Protein AF-A0ABD4WU17-F1 (afdb_monomer_lite)

Secondary structure (DSSP, 8-state):
-GGG-TTSS-SEEE--SSSPPSEETTEEEEEEETTEEEEPPPTTT-GGGG--

Radius of gyration: 10.6 Å; chains: 1; bounding box: 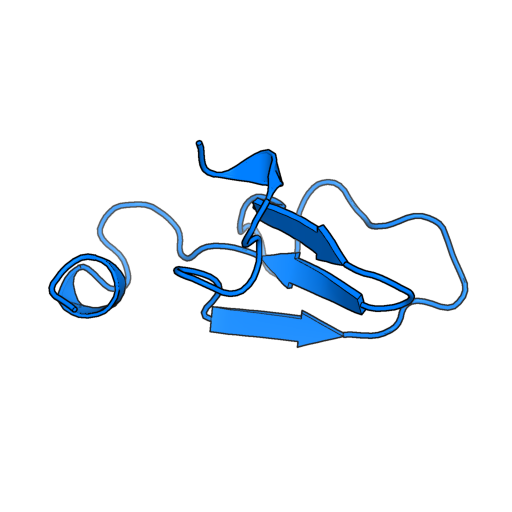26×25×24 Å

pLDDT: mean 81.89, std 9.26, range [49.19, 90.94]

Foldseek 3Di:
DLAVCLPQQFPDKDQDPDPDDCDDPNFGFSYDDDRMTTTHDDPPPCCVSVVD

Sequence (52 aa):
YWRQHPAKFALWYFNPHAPCPPTWYGQPASGQFKNHCYYEPKPDTCASVYRG

Structure (mmCIF, N/CA/C/O backbone):
data_AF-A0ABD4WU17-F1
#
_entry.id   AF-A0ABD4WU17-F1
#
loop_
_atom_site.group_PDB
_atom_site.id
_atom_site.type_symbol
_atom_site.label_atom_id
_atom_site.label_alt_id
_atom_site.label_comp_id
_atom_site.label_asym_id
_atom_site.label_entity_id
_atom_site.label_seq_id
_atom_site.pdbx_PDB_ins_code
_atom_site.Cartn_x
_atom_site.Cartn_y
_atom_site.Cartn_z
_atom_site.occupancy
_atom_site.B_iso_or_equiv
_atom_site.auth_seq_id
_atom_site.auth_comp_id
_atom_site.auth_asym_id
_atom_site.auth_atom_id
_atom_site.pdbx_PDB_model_num
ATOM 1 N N . TYR A 1 1 ? -4.283 14.932 -3.125 1.00 49.19 1 TYR A N 1
ATOM 2 C CA . TYR A 1 1 ? -3.866 14.930 -1.710 1.00 49.19 1 TYR A CA 1
ATOM 3 C C . TYR A 1 1 ? -3.172 13.614 -1.315 1.00 49.19 1 TYR A C 1
ATOM 5 O O . TYR A 1 1 ? -2.051 13.680 -0.841 1.00 49.19 1 TYR A O 1
ATOM 13 N N . TRP A 1 2 ? -3.712 12.424 -1.630 1.00 50.12 2 TRP A N 1
ATOM 14 C CA . TRP A 1 2 ? -3.094 11.111 -1.300 1.00 50.12 2 TRP A CA 1
ATOM 15 C C . TRP A 1 2 ? -1.819 10.733 -2.077 1.00 50.12 2 TRP A C 1
ATOM 17 O O . TRP A 1 2 ? -0.981 9.990 -1.585 1.00 50.12 2 TRP A O 1
ATOM 27 N N . ARG A 1 3 ? -1.612 11.320 -3.261 1.00 55.41 3 ARG A N 1
ATOM 28 C CA . ARG A 1 3 ? -0.437 11.068 -4.119 1.00 55.41 3 ARG A CA 1
ATOM 29 C C . ARG A 1 3 ? 0.911 11.521 -3.533 1.00 55.41 3 ARG A C 1
ATOM 31 O O . ARG A 1 3 ? 1.941 11.098 -4.037 1.00 55.41 3 ARG A O 1
ATOM 38 N N . GLN A 1 4 ? 0.914 12.401 -2.527 1.00 65.75 4 GLN A N 1
ATOM 39 C CA . GLN A 1 4 ? 2.147 12.950 -1.936 1.00 65.75 4 GLN A CA 1
ATOM 40 C C . GLN A 1 4 ? 2.642 12.137 -0.730 1.00 65.75 4 GLN A C 1
ATOM 42 O O . GLN A 1 4 ? 3.831 12.155 -0.425 1.00 65.75 4 GLN A O 1
ATOM 47 N N . HIS A 1 5 ? 1.748 11.389 -0.074 1.00 77.12 5 HIS A N 1
ATOM 48 C CA . HIS A 1 5 ? 2.059 10.587 1.109 1.00 77.12 5 HIS A CA 1
ATOM 49 C C . HIS A 1 5 ? 1.433 9.190 0.988 1.00 77.12 5 HIS A C 1
ATOM 51 O O . HIS A 1 5 ? 0.502 8.876 1.731 1.00 77.12 5 HIS A O 1
ATOM 57 N N . PRO A 1 6 ? 1.941 8.331 0.083 1.00 81.19 6 PRO A N 1
ATOM 58 C CA . PRO A 1 6 ? 1.397 6.984 -0.118 1.00 81.19 6 PRO A CA 1
ATOM 59 C C . PRO A 1 6 ? 1.544 6.092 1.127 1.00 81.19 6 PRO A C 1
ATOM 61 O O . PRO A 1 6 ? 0.866 5.083 1.252 1.00 81.19 6 PRO A O 1
ATOM 64 N N . ALA A 1 7 ? 2.387 6.487 2.086 1.00 81.56 7 ALA A N 1
ATOM 65 C CA . ALA A 1 7 ? 2.535 5.821 3.376 1.00 81.56 7 ALA A CA 1
ATOM 66 C C . ALA A 1 7 ? 1.463 6.202 4.417 1.00 81.56 7 ALA A C 1
ATOM 68 O O . ALA A 1 7 ? 1.390 5.549 5.450 1.00 81.56 7 ALA A O 1
ATOM 69 N N . LYS A 1 8 ? 0.652 7.252 4.195 1.00 83.00 8 LYS A N 1
ATOM 70 C CA . LYS A 1 8 ? -0.225 7.814 5.241 1.00 83.00 8 LYS A CA 1
ATOM 71 C C . LYS A 1 8 ? -1.281 6.819 5.731 1.00 83.00 8 LYS A C 1
ATOM 73 O O . LYS A 1 8 ? -1.572 6.801 6.920 1.00 83.00 8 LYS A O 1
ATOM 78 N N . PHE A 1 9 ? -1.809 5.994 4.828 1.00 84.38 9 PHE A N 1
ATOM 79 C CA . PHE A 1 9 ? -2.810 4.967 5.134 1.00 84.38 9 PHE A CA 1
ATOM 80 C C . PHE A 1 9 ? -2.418 3.571 4.646 1.00 84.38 9 PHE A C 1
ATOM 82 O O . PHE A 1 9 ? -3.238 2.658 4.616 1.00 84.38 9 PHE A O 1
ATOM 89 N N . ALA A 1 10 ? -1.169 3.377 4.235 1.00 87.38 10 ALA A N 1
ATOM 90 C CA . ALA A 1 10 ? -0.727 2.074 3.775 1.00 87.38 10 ALA A CA 1
ATOM 91 C C . ALA A 1 10 ? -0.347 1.178 4.956 1.00 87.38 10 ALA A C 1
ATOM 93 O O . ALA A 1 10 ? 0.455 1.562 5.803 1.00 87.38 10 ALA A O 1
ATOM 94 N N . LEU A 1 11 ? -0.891 -0.040 4.977 1.00 85.75 11 LEU A N 1
ATOM 95 C CA . LEU A 1 11 ? -0.486 -1.076 5.934 1.00 85.75 11 LEU A CA 1
ATOM 96 C C . LEU A 1 11 ? 0.716 -1.875 5.435 1.00 85.75 11 LEU A C 1
ATOM 98 O O . 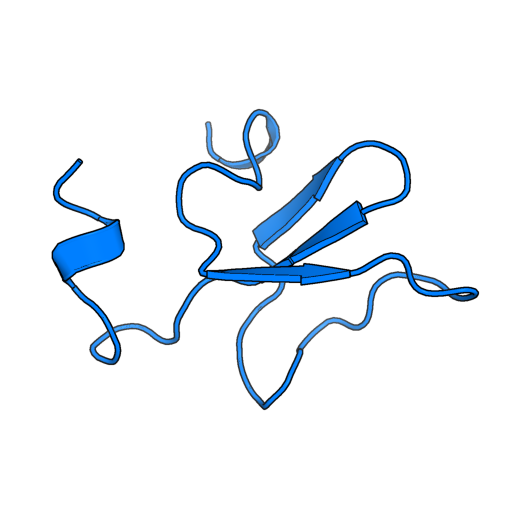LEU A 1 11 ? 1.493 -2.389 6.235 1.00 85.75 11 LEU A O 1
ATOM 102 N N . TRP A 1 12 ? 0.869 -1.983 4.116 1.00 86.38 12 TRP A N 1
ATOM 103 C CA . TRP A 1 12 ? 1.911 -2.796 3.503 1.00 86.38 12 TRP A CA 1
ATOM 104 C C . TRP A 1 12 ? 2.794 -1.948 2.612 1.00 86.38 12 TRP A C 1
ATOM 106 O O . TRP A 1 12 ? 2.312 -1.095 1.863 1.00 86.38 12 TRP A O 1
ATOM 116 N N . TYR A 1 13 ? 4.086 -2.243 2.657 1.00 88.25 13 TYR A N 1
ATOM 117 C CA . TYR A 1 13 ? 5.067 -1.692 1.745 1.00 88.25 13 TYR A CA 1
ATOM 118 C C . TYR A 1 13 ? 6.112 -2.750 1.410 1.00 88.25 13 TYR A C 1
ATOM 120 O O . TYR A 1 13 ? 6.447 -3.590 2.244 1.00 88.25 13 TYR A O 1
ATOM 128 N N . PHE A 1 14 ? 6.629 -2.713 0.187 1.00 88.12 14 PHE A N 1
ATOM 129 C CA . PHE A 1 14 ? 7.797 -3.503 -0.194 1.00 88.12 14 PHE A CA 1
ATOM 130 C C . PHE A 1 14 ? 8.516 -2.870 -1.389 1.00 88.12 14 PHE A C 1
ATOM 132 O O . PHE A 1 14 ? 7.958 -2.011 -2.076 1.00 88.12 14 PHE A O 1
ATOM 139 N N . ASN A 1 15 ? 9.769 -3.279 -1.606 1.00 89.69 15 ASN A N 1
ATOM 140 C CA . ASN A 1 15 ? 10.587 -2.884 -2.752 1.00 89.69 15 ASN A CA 1
ATOM 141 C C . ASN A 1 15 ? 10.561 -4.005 -3.807 1.00 89.69 15 ASN A C 1
ATOM 143 O O . ASN A 1 15 ? 11.323 -4.966 -3.672 1.00 89.69 15 ASN A O 1
ATOM 147 N N . PRO A 1 16 ? 9.668 -3.959 -4.810 1.00 85.88 16 PRO A N 1
ATOM 148 C CA . PRO A 1 16 ? 9.715 -4.916 -5.903 1.00 85.88 16 PRO A CA 1
ATOM 149 C C . PRO A 1 16 ? 10.927 -4.663 -6.804 1.00 85.88 16 PRO A C 1
ATOM 151 O O . PRO A 1 16 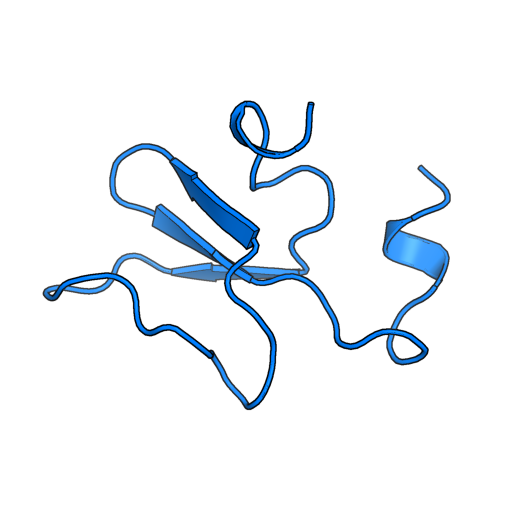? 11.269 -3.529 -7.119 1.00 85.88 16 PRO A O 1
ATOM 154 N N . HIS A 1 17 ? 11.501 -5.739 -7.339 1.00 85.88 17 HIS A N 1
ATOM 155 C CA . HIS A 1 17 ? 12.477 -5.662 -8.434 1.00 85.88 17 HIS A CA 1
ATOM 156 C C . HIS A 1 17 ? 11.832 -5.337 -9.803 1.00 85.88 17 HIS A C 1
ATOM 158 O O . HIS A 1 17 ? 12.524 -5.277 -10.815 1.00 85.88 17 HIS A O 1
ATOM 164 N N . ALA A 1 18 ? 10.509 -5.150 -9.843 1.00 85.62 18 ALA A N 1
ATOM 165 C CA . ALA A 1 18 ? 9.678 -4.929 -11.026 1.00 85.62 18 ALA A CA 1
ATOM 166 C C . ALA A 1 18 ? 8.713 -3.744 -10.783 1.00 85.62 18 ALA A C 1
ATOM 168 O O . ALA A 1 18 ? 8.624 -3.267 -9.650 1.00 85.62 18 ALA A O 1
ATOM 169 N N . PRO A 1 19 ? 7.973 -3.252 -11.798 1.00 84.50 19 PRO A N 1
ATOM 170 C CA . PRO A 1 19 ? 6.955 -2.219 -11.592 1.00 84.50 19 PRO A CA 1
ATOM 171 C C . PRO A 1 19 ? 5.956 -2.601 -10.486 1.00 84.50 19 PRO A C 1
ATOM 173 O O . PRO A 1 19 ? 5.602 -3.775 -10.361 1.00 84.50 19 PRO A O 1
ATOM 176 N N . CYS A 1 20 ? 5.499 -1.620 -9.693 1.00 84.44 20 CYS A N 1
ATOM 177 C CA . CYS A 1 20 ? 4.554 -1.861 -8.598 1.00 84.44 20 CYS A CA 1
ATOM 178 C C . CYS A 1 20 ? 3.318 -2.622 -9.109 1.00 84.44 20 CYS A C 1
ATOM 180 O O . CYS A 1 20 ? 2.639 -2.115 -10.009 1.00 84.44 20 CYS A O 1
ATOM 182 N N . PRO A 1 21 ? 2.989 -3.804 -8.556 1.00 87.56 21 PRO A N 1
ATOM 183 C CA . PRO A 1 21 ? 1.758 -4.478 -8.926 1.00 87.56 21 PRO A CA 1
ATOM 184 C C . PRO A 1 21 ? 0.542 -3.617 -8.547 1.00 87.56 21 PRO A C 1
ATOM 186 O O . PRO A 1 21 ? 0.574 -2.898 -7.547 1.00 87.56 21 PRO A O 1
ATOM 189 N N . PRO A 1 22 ? -0.559 -3.694 -9.314 1.00 84.69 22 PRO A N 1
ATOM 190 C CA . PRO A 1 22 ? -1.765 -2.911 -9.038 1.00 84.69 22 PRO A CA 1
ATOM 191 C C . PRO A 1 22 ? -2.435 -3.316 -7.717 1.00 84.69 22 PRO A C 1
ATOM 193 O O . PRO A 1 22 ? -3.138 -2.511 -7.105 1.00 84.69 22 PRO A O 1
ATOM 196 N N . THR A 1 23 ? -2.205 -4.555 -7.268 1.00 85.38 23 THR A N 1
ATOM 197 C CA . THR A 1 23 ? -2.730 -5.084 -6.009 1.00 85.38 23 THR A CA 1
ATOM 198 C C . THR A 1 23 ? -1.720 -5.972 -5.290 1.00 85.38 23 THR A C 1
ATOM 200 O O . THR A 1 23 ? -1.010 -6.741 -5.937 1.00 85.38 23 THR A O 1
ATOM 203 N N . TRP A 1 24 ? -1.732 -5.950 -3.957 1.00 83.88 24 TRP A N 1
ATOM 204 C CA . TRP A 1 24 ? -0.916 -6.813 -3.094 1.00 83.88 24 TRP A CA 1
ATOM 205 C C . TRP A 1 24 ? -1.804 -7.521 -2.070 1.00 83.88 24 TRP A C 1
ATOM 207 O O . TRP A 1 24 ? -2.557 -6.857 -1.364 1.00 83.88 24 TRP A O 1
ATOM 217 N N . TYR A 1 25 ? -1.788 -8.859 -2.026 1.00 80.69 25 TYR A N 1
ATOM 218 C CA . TYR A 1 25 ? -2.735 -9.669 -1.228 1.00 80.69 25 TYR A CA 1
ATOM 219 C C . TYR A 1 25 ? -4.215 -9.248 -1.401 1.00 80.69 25 TYR A C 1
ATOM 221 O O . TYR A 1 25 ? -5.012 -9.269 -0.466 1.00 80.69 25 TYR A O 1
ATOM 229 N N . GLY A 1 26 ? -4.592 -8.831 -2.616 1.00 83.75 26 GLY A N 1
ATOM 230 C CA . GLY A 1 26 ? -5.942 -8.354 -2.934 1.00 83.75 26 GLY A CA 1
ATOM 231 C C . GLY A 1 26 ? -6.255 -6.931 -2.461 1.00 83.75 26 GLY A C 1
ATOM 232 O O . GLY A 1 26 ? -7.418 -6.535 -2.485 1.00 83.75 26 GLY A O 1
ATOM 233 N N . GLN A 1 27 ? -5.254 -6.167 -2.030 1.00 86.19 27 GLN A N 1
ATOM 234 C CA . GLN A 1 27 ? -5.403 -4.790 -1.571 1.00 86.19 27 GLN A CA 1
ATOM 235 C C . GLN A 1 27 ? -4.901 -3.781 -2.613 1.00 86.19 27 GLN A C 1
ATOM 237 O O . GLN A 1 27 ? -3.931 -4.092 -3.310 1.00 86.19 27 GLN A O 1
ATOM 242 N N . PRO A 1 28 ? -5.532 -2.601 -2.748 1.00 87.56 28 PRO A N 1
ATOM 243 C CA . PRO A 1 28 ? -5.185 -1.632 -3.784 1.00 87.56 28 PRO A CA 1
ATOM 244 C C . PRO A 1 28 ? -3.837 -0.945 -3.524 1.00 87.56 28 PRO A C 1
ATOM 246 O O . PRO A 1 28 ? -3.467 -0.664 -2.382 1.00 87.56 28 PRO A O 1
ATOM 249 N N . ALA A 1 29 ? -3.112 -0.637 -4.602 1.00 87.44 29 ALA A N 1
ATOM 250 C CA . ALA A 1 29 ? -1.933 0.220 -4.534 1.00 87.44 29 ALA A CA 1
ATOM 251 C C . ALA A 1 29 ? -2.332 1.657 -4.152 1.00 87.44 29 ALA A C 1
ATOM 253 O O . ALA A 1 29 ? -3.107 2.306 -4.851 1.00 87.44 29 ALA A O 1
ATOM 254 N N . SER A 1 30 ? -1.762 2.159 -3.057 1.00 87.69 30 SER A N 1
ATOM 255 C CA . SER A 1 30 ? -1.914 3.547 -2.599 1.00 87.69 30 SER A CA 1
ATOM 256 C C . SER A 1 30 ? -0.986 4.492 -3.367 1.00 87.69 30 SER A C 1
ATOM 258 O O . SER A 1 30 ? -1.308 5.647 -3.650 1.00 87.69 30 SER A O 1
ATOM 260 N N . GLY A 1 31 ? 0.179 3.977 -3.765 1.00 87.44 31 GLY A N 1
ATOM 261 C CA . GLY A 1 31 ? 1.133 4.684 -4.605 1.00 87.44 31 GLY A CA 1
ATOM 262 C C . GLY A 1 31 ? 2.560 4.204 -4.392 1.00 87.44 31 GLY A 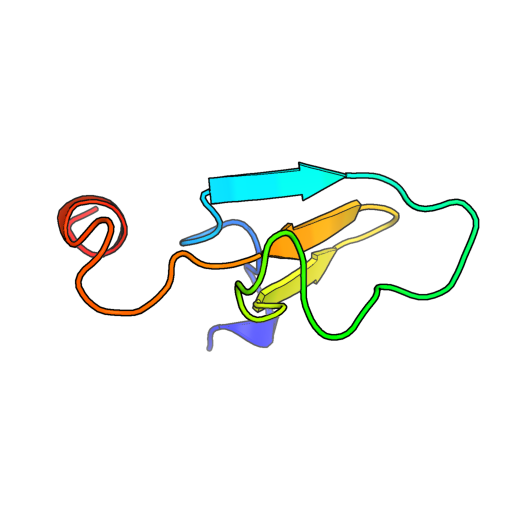C 1
ATOM 263 O O . GLY A 1 31 ? 2.821 3.242 -3.674 1.00 87.44 31 GLY A O 1
ATOM 264 N N . GLN A 1 32 ? 3.498 4.904 -5.019 1.00 86.50 32 GLN A N 1
ATOM 265 C CA . GLN A 1 32 ? 4.926 4.642 -4.897 1.00 86.50 32 GLN A CA 1
ATOM 266 C C . GLN A 1 32 ? 5.615 5.866 -4.305 1.00 86.50 32 GLN A C 1
ATOM 268 O O . GLN A 1 32 ? 5.347 6.997 -4.713 1.00 86.50 32 GLN A O 1
ATOM 273 N N . PHE A 1 33 ? 6.536 5.638 -3.375 1.00 85.62 33 PHE A N 1
ATOM 274 C CA . PHE A 1 33 ? 7.486 6.655 -2.945 1.00 85.62 33 PHE A CA 1
ATOM 275 C C . PHE A 1 33 ? 8.897 6.076 -2.980 1.00 85.62 33 PHE A C 1
ATOM 277 O O . PHE A 1 33 ? 9.192 5.075 -2.325 1.00 85.62 33 PHE A O 1
ATOM 284 N N . LYS A 1 34 ? 9.775 6.716 -3.763 1.00 87.06 34 LYS A N 1
ATOM 285 C CA . LYS A 1 34 ? 11.108 6.192 -4.099 1.00 87.06 34 LYS A CA 1
ATOM 286 C C . LYS A 1 34 ? 10.993 4.766 -4.669 1.00 87.06 34 LYS A C 1
ATOM 288 O O . LYS A 1 34 ? 10.227 4.546 -5.601 1.00 87.06 34 LYS A O 1
ATOM 293 N N . ASN A 1 35 ? 11.708 3.802 -4.094 1.00 88.69 35 ASN A N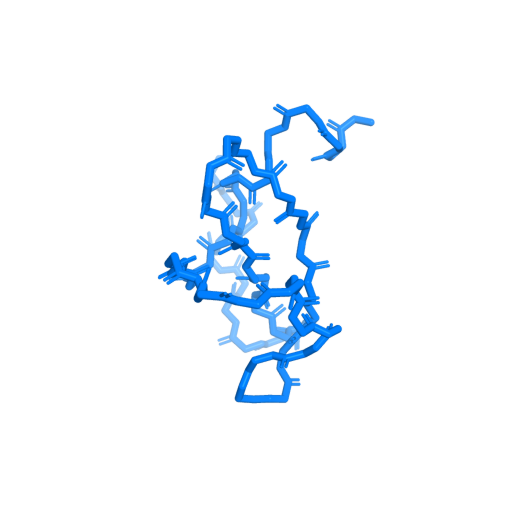 1
ATOM 294 C CA . ASN A 1 35 ? 11.702 2.404 -4.532 1.00 88.69 35 ASN A CA 1
ATOM 295 C C . ASN A 1 35 ? 10.656 1.549 -3.793 1.00 88.69 35 ASN A C 1
ATOM 297 O O . ASN A 1 35 ? 10.626 0.340 -3.970 1.00 88.69 35 ASN A O 1
ATOM 301 N N . HIS A 1 36 ? 9.807 2.143 -2.948 1.00 88.62 36 HIS A N 1
ATOM 302 C CA . HIS A 1 36 ? 8.790 1.404 -2.203 1.00 88.62 36 HIS A CA 1
ATOM 303 C C . HIS A 1 36 ? 7.402 1.617 -2.796 1.00 88.62 36 HIS A C 1
ATOM 305 O O . HIS A 1 36 ? 6.974 2.751 -3.024 1.00 88.62 36 HIS A O 1
ATOM 311 N N . CYS A 1 37 ? 6.691 0.512 -2.994 1.00 90.81 37 CYS A N 1
ATOM 312 C CA . CYS A 1 37 ? 5.277 0.499 -3.337 1.00 90.81 37 CYS A CA 1
ATOM 313 C C . CYS A 1 37 ? 4.464 0.329 -2.056 1.00 90.81 37 CYS A C 1
ATOM 315 O O . CYS A 1 37 ? 4.803 -0.514 -1.227 1.00 90.81 37 CYS A O 1
ATOM 317 N N . TYR A 1 38 ? 3.400 1.109 -1.916 1.00 90.94 38 TYR A N 1
ATOM 318 C CA . TYR A 1 38 ? 2.549 1.168 -0.735 1.00 90.94 38 TYR A CA 1
ATOM 319 C C . TYR A 1 38 ? 1.141 0.698 -1.079 1.00 90.94 38 TYR A C 1
ATOM 321 O O . TYR A 1 38 ? 0.620 1.031 -2.145 1.00 90.94 38 TYR A O 1
ATOM 329 N N . TYR A 1 39 ? 0.513 -0.034 -0.161 1.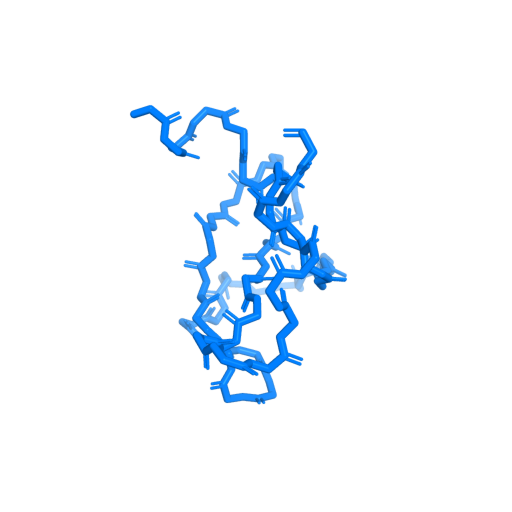00 89.44 39 TYR A N 1
ATOM 330 C CA . TYR A 1 39 ? -0.814 -0.615 -0.353 1.00 89.44 39 TYR A CA 1
ATOM 331 C C . TYR A 1 39 ? -1.710 -0.304 0.834 1.00 89.44 39 TYR A C 1
ATOM 333 O O . TYR A 1 39 ? -1.362 -0.568 1.991 1.00 89.44 39 TYR A O 1
ATOM 341 N N . GLU A 1 40 ? -2.874 0.249 0.524 1.00 88.06 40 GLU A N 1
ATOM 342 C CA . GLU A 1 40 ? -3.899 0.576 1.507 1.00 88.06 40 GLU A CA 1
ATOM 343 C C . GLU A 1 40 ? -4.694 -0.667 1.900 1.00 88.06 40 GLU A C 1
ATOM 345 O O . GLU A 1 40 ? -4.854 -1.565 1.074 1.00 88.06 40 GLU A O 1
ATOM 350 N N . PRO A 1 41 ? -5.203 -0.750 3.142 1.00 86.38 41 PRO A N 1
ATOM 351 C CA . PRO A 1 41 ? -6.177 -1.765 3.495 1.00 86.38 41 PRO A CA 1
ATOM 352 C C . PRO A 1 41 ? -7.373 -1.734 2.548 1.00 86.38 41 PRO A C 1
ATOM 354 O O . PRO A 1 41 ? -7.774 -0.678 2.055 1.00 86.38 41 PRO A O 1
ATOM 357 N N . LYS A 1 42 ? -8.018 -2.884 2.353 1.00 81.62 42 LYS A N 1
ATOM 358 C CA . LYS A 1 42 ? -9.380 -2.871 1.830 1.00 81.62 42 LYS A CA 1
ATOM 359 C C . LYS A 1 42 ? -10.252 -2.014 2.756 1.00 81.62 42 LYS A C 1
ATOM 361 O O . LYS A 1 42 ? -10.104 -2.117 3.982 1.00 81.62 42 LYS A O 1
ATOM 366 N N . PRO A 1 43 ? -11.193 -1.236 2.200 1.00 74.81 43 PRO A N 1
ATOM 367 C CA . PRO A 1 43 ? -12.236 -0.611 3.000 1.00 74.81 43 PRO A CA 1
ATOM 368 C C . PRO A 1 43 ? -12.846 -1.652 3.944 1.00 74.81 43 PRO A C 1
ATOM 370 O O . PRO A 1 43 ? -12.975 -2.818 3.567 1.00 74.81 43 PRO A O 1
ATOM 373 N N . ASP A 1 44 ? -13.163 -1.243 5.170 1.00 75.12 44 ASP A N 1
ATOM 374 C CA . ASP A 1 44 ? -13.733 -2.104 6.220 1.00 75.12 44 ASP A CA 1
ATOM 375 C C . ASP A 1 44 ? -12.774 -3.115 6.888 1.00 75.12 44 ASP A C 1
ATOM 377 O O . ASP A 1 44 ? -13.070 -3.620 7.963 1.00 75.12 44 ASP A O 1
ATOM 381 N N . THR A 1 45 ? -11.574 -3.371 6.352 1.00 81.44 45 THR A N 1
ATOM 382 C CA . THR A 1 45 ? -10.643 -4.322 7.009 1.00 81.44 45 THR A CA 1
ATOM 383 C C . THR A 1 45 ? -9.886 -3.727 8.192 1.00 81.44 45 THR A C 1
ATOM 385 O O . THR A 1 45 ? -9.530 -4.441 9.127 1.00 81.44 45 THR A O 1
ATOM 388 N N . CYS A 1 46 ? -9.621 -2.419 8.170 1.00 78.50 46 CYS A N 1
ATOM 389 C CA . CYS A 1 46 ? -8.874 -1.746 9.228 1.00 78.50 46 CYS A CA 1
ATOM 390 C C . CYS A 1 46 ? -9.226 -0.252 9.288 1.00 78.50 46 CYS A C 1
ATOM 392 O O . CYS A 1 46 ? -8.464 0.612 8.858 1.00 78.50 46 CYS A O 1
ATOM 394 N N . ALA A 1 47 ? -10.410 0.071 9.820 1.00 81.00 47 ALA A N 1
ATOM 395 C CA . ALA A 1 47 ? -10.885 1.456 9.916 1.00 81.00 47 ALA A CA 1
ATOM 396 C C . ALA A 1 47 ? -9.989 2.356 10.791 1.00 81.00 47 ALA A C 1
ATOM 398 O O . ALA A 1 47 ? -10.007 3.574 10.634 1.00 81.00 47 ALA A O 1
ATOM 399 N N . SER A 1 48 ? -9.199 1.775 11.701 1.00 80.75 48 SER A N 1
ATOM 400 C CA . SER A 1 48 ? -8.261 2.506 12.562 1.00 80.75 48 SER A CA 1
ATOM 401 C C . SER A 1 48 ? -7.160 3.225 11.783 1.00 80.75 48 SER A C 1
ATOM 403 O O . SER A 1 48 ? -6.708 4.273 12.231 1.00 80.75 48 SER A O 1
ATOM 405 N N . VAL A 1 49 ? -6.781 2.728 10.602 1.00 80.94 49 VAL A N 1
ATOM 406 C CA . VAL A 1 49 ? -5.751 3.341 9.746 1.00 80.94 49 VAL A CA 1
ATOM 407 C C . VAL A 1 49 ? -6.155 4.744 9.287 1.00 80.94 49 VAL A C 1
ATOM 409 O O . VAL A 1 49 ? -5.302 5.607 9.115 1.00 80.94 49 VAL A O 1
ATOM 412 N N . TYR A 1 50 ? -7.458 5.002 9.164 1.00 79.56 50 TYR A N 1
ATOM 413 C CA . TYR A 1 50 ? -8.008 6.291 8.739 1.00 79.56 50 TYR A CA 1
ATOM 414 C C . TYR A 1 50 ? -8.328 7.247 9.899 1.00 79.56 50 TYR A C 1
ATOM 416 O O . TYR A 1 50 ? -8.813 8.349 9.657 1.00 79.56 50 TYR A O 1
ATOM 424 N N . ARG A 1 51 ? -8.102 6.834 11.155 1.00 77.25 51 ARG A N 1
ATOM 425 C CA . ARG A 1 51 ? -8.460 7.600 12.368 1.00 77.25 51 ARG A CA 1
ATOM 426 C C . ARG A 1 51 ? -7.277 8.356 13.001 1.00 77.25 51 ARG A C 1
ATOM 428 O O . ARG A 1 51 ? -7.412 8.802 14.137 1.00 77.25 51 ARG A O 1
ATOM 435 N N . GLY A 1 52 ? -6.142 8.448 12.302 1.00 63.12 52 GLY A N 1
ATOM 436 C CA . GLY A 1 52 ? -4.911 9.118 12.755 1.00 63.12 52 GLY A CA 1
ATOM 437 C C . GLY A 1 52 ? -4.816 10.593 12.388 1.00 63.12 52 GLY A C 1
ATOM 438 O O . GLY A 1 52 ? -5.344 10.977 11.318 1.00 63.12 52 GLY A O 1
#

Organism: Priestia megaterium (NCBI:txid1404)